Protein AF-A0A1L8DT33-F1 (afdb_monomer)

Organism: NCBI:txid330878

Foldseek 3Di:
DDFKAFPVPRHTPDDDPFAQWAAQQRDTDGPVCLVVPPQPAPSPFKTHHDPVPDDVVVVVVCVVVVNAKDFDADPPPRDTFWIFHPDPADARPVNPGGGHGTIGGNVRIDD

Sequence (111 aa):
NMELKCKSCRQIVIVMQKVHVKDAHSVVRSIENIRRSMCKTVADDNLFLDEDELPEWITEEFRASEWTKGKLKCRNCSSTVGSYNFHGGGKCACGMFRIPSVHLIKSKIDI

Secondary structure (DSSP, 8-state):
-EEEEETTT--EEEEESS--EE-TTS-EE-GGGGGG-S-TTTTTTEEEEPGGG--HHHHHHHHHTTTSEEEEE-TTT--EEEEEE-TT-PBPTTSS-BPPSEEEEGGGEE-

Solvent-accessible surface area (backbone atoms only — not comparable to full-atom values): 6397 Å² total; per-residue (Å²): 111,50,58,36,18,32,60,89,76,61,49,76,73,43,81,34,80,71,59,61,27,25,42,44,70,60,47,76,33,48,76,87,52,52,87,68,60,85,60,88,71,67,34,85,55,38,46,24,48,41,84,92,73,59,58,66,75,60,54,51,54,34,63,77,48,71,57,36,63,52,71,39,52,40,92,87,77,63,48,70,33,27,37,37,30,63,68,79,48,54,61,34,82,84,72,82,35,57,31,56,42,34,32,34,32,50,92,32,41,39,120

Structure (mmCIF, N/CA/C/O backbone):
data_AF-A0A1L8DT33-F1
#
_entry.id   AF-A0A1L8DT33-F1
#
loop_
_atom_site.group_PDB
_atom_site.id
_atom_site.type_symbol
_atom_site.label_atom_id
_atom_site.label_alt_id
_atom_site.label_comp_id
_atom_site.label_asym_id
_atom_site.label_entity_id
_atom_site.label_seq_id
_atom_site.pdbx_PDB_ins_code
_atom_site.Cartn_x
_atom_site.Cartn_y
_atom_site.Cartn_z
_atom_site.occupancy
_atom_site.B_iso_or_equiv
_atom_site.auth_seq_id
_atom_site.auth_comp_id
_atom_site.auth_asym_id
_atom_site.auth_atom_id
_atom_site.pdbx_PDB_model_num
ATOM 1 N N . ASN A 1 1 ? 8.058 12.885 12.290 1.00 65.75 1 ASN A N 1
ATOM 2 C CA . ASN A 1 1 ? 7.350 11.633 11.952 1.00 65.75 1 ASN A CA 1
ATOM 3 C C . ASN A 1 1 ? 5.968 11.958 11.456 1.00 65.75 1 ASN A C 1
ATOM 5 O O . ASN A 1 1 ? 5.308 12.795 12.056 1.00 65.75 1 ASN A O 1
ATOM 9 N N . MET A 1 2 ? 5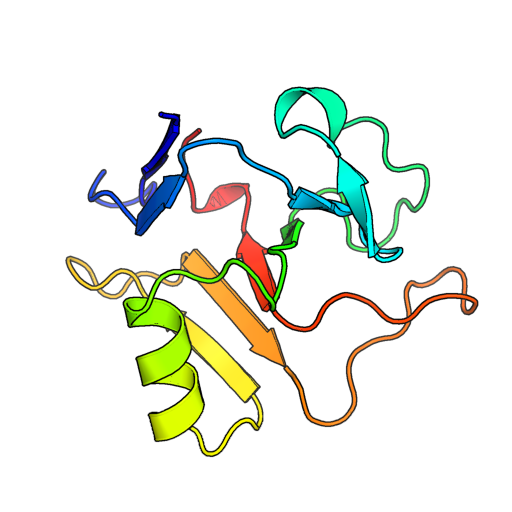.561 11.305 10.378 1.00 77.31 2 MET A N 1
ATOM 10 C CA . MET A 1 2 ? 4.206 11.357 9.855 1.00 77.31 2 MET A CA 1
ATOM 11 C C . MET A 1 2 ? 3.542 9.991 10.041 1.00 77.31 2 MET A C 1
ATOM 13 O O . MET A 1 2 ? 4.206 8.958 9.920 1.00 77.31 2 MET A O 1
ATOM 17 N N . GLU A 1 3 ? 2.248 9.996 10.350 1.00 87.62 3 GLU A N 1
ATOM 18 C CA . GLU A 1 3 ? 1.465 8.799 10.652 1.00 87.62 3 GLU A CA 1
ATOM 19 C C . GLU A 1 3 ? 0.363 8.623 9.614 1.00 87.62 3 GLU A C 1
ATOM 21 O O . GLU A 1 3 ? -0.576 9.409 9.567 1.00 87.62 3 GLU A O 1
ATOM 26 N N . LEU A 1 4 ? 0.434 7.556 8.824 1.00 88.69 4 LEU A N 1
ATOM 27 C CA . LEU A 1 4 ? -0.680 7.162 7.971 1.00 88.69 4 LEU A CA 1
ATOM 28 C C . LEU A 1 4 ? -1.629 6.291 8.777 1.00 88.69 4 LEU A C 1
ATOM 30 O O . LEU A 1 4 ? -1.232 5.240 9.289 1.00 88.69 4 LEU A O 1
ATOM 34 N N . LYS A 1 5 ? -2.887 6.710 8.882 1.00 93.62 5 LYS A N 1
ATOM 35 C CA . LYS A 1 5 ? -3.906 6.037 9.695 1.00 93.62 5 LYS A CA 1
ATOM 36 C C . LYS A 1 5 ? -4.937 5.361 8.812 1.00 93.62 5 LYS A C 1
ATOM 38 O O . LYS A 1 5 ? -5.268 5.835 7.735 1.00 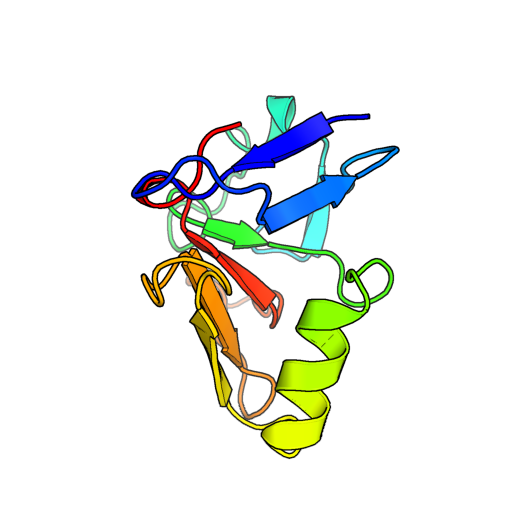93.62 5 LYS A O 1
ATOM 43 N N . CYS A 1 6 ? -5.466 4.234 9.265 1.00 96.00 6 CYS A N 1
ATOM 44 C CA . CYS A 1 6 ? -6.585 3.580 8.605 1.00 96.00 6 CYS A CA 1
ATOM 45 C C . CYS A 1 6 ? -7.819 4.477 8.703 1.00 96.00 6 CYS A C 1
ATOM 47 O O . CYS A 1 6 ? -8.251 4.800 9.807 1.00 96.00 6 CYS A O 1
ATOM 49 N N . LYS A 1 7 ? -8.460 4.796 7.577 1.00 96.19 7 LYS A N 1
ATOM 50 C CA . LYS A 1 7 ? -9.640 5.672 7.581 1.00 96.19 7 LYS A CA 1
ATOM 51 C C . LYS A 1 7 ? -10.831 5.104 8.353 1.00 96.19 7 LYS A C 1
ATOM 53 O O . LYS A 1 7 ? -11.636 5.854 8.896 1.00 96.19 7 LYS A O 1
ATOM 58 N N . SER A 1 8 ? -10.928 3.776 8.427 1.00 96.88 8 SER A N 1
ATOM 59 C CA . SER A 1 8 ? -12.056 3.083 9.061 1.00 96.88 8 SER A CA 1
ATOM 60 C C . SER A 1 8 ? -11.972 3.067 10.590 1.00 96.88 8 SER A C 1
ATOM 62 O O . SER A 1 8 ? -13.001 3.148 11.248 1.00 96.88 8 SER A O 1
ATOM 64 N N . CYS A 1 9 ? -10.771 2.946 11.168 1.00 97.12 9 CYS A N 1
ATOM 65 C CA . CYS A 1 9 ? -10.600 2.782 12.623 1.00 97.12 9 CYS A CA 1
ATOM 66 C C . CYS A 1 9 ? -9.549 3.705 13.254 1.00 97.12 9 CYS A C 1
ATOM 68 O O . CYS A 1 9 ? -9.292 3.604 14.447 1.00 97.12 9 CYS A O 1
ATOM 70 N N . ARG A 1 10 ? -8.909 4.569 12.460 1.00 95.38 10 ARG A N 1
ATOM 71 C CA . ARG A 1 10 ? -7.839 5.504 12.850 1.00 95.38 10 ARG A CA 1
ATOM 72 C C . ARG A 1 10 ? -6.573 4.869 13.439 1.00 95.38 10 ARG A C 1
ATOM 74 O O . ARG A 1 10 ? -5.647 5.601 13.778 1.00 95.38 10 ARG A O 1
ATOM 81 N N . GLN A 1 11 ? -6.479 3.536 13.473 1.00 95.19 11 GLN A N 1
ATOM 82 C CA . GLN A 1 11 ? 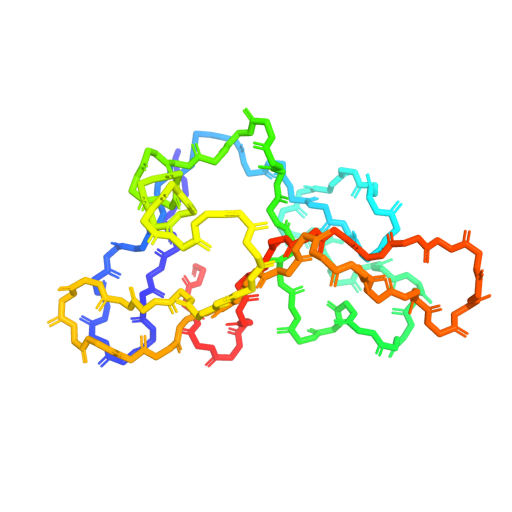-5.247 2.828 13.818 1.00 95.19 11 GLN A CA 1
ATOM 83 C C . GLN A 1 11 ? -4.119 3.248 12.878 1.00 95.19 11 GLN A C 1
ATOM 85 O O . GLN A 1 11 ? -4.308 3.286 11.659 1.00 95.19 11 GLN A O 1
ATOM 90 N N . ILE A 1 12 ? -2.943 3.506 13.442 1.00 92.12 12 ILE A N 1
ATOM 91 C CA . ILE A 1 12 ? -1.734 3.788 12.672 1.00 92.12 12 ILE A CA 1
ATOM 92 C C . ILE A 1 12 ? -1.374 2.555 11.841 1.00 92.12 12 ILE A C 1
ATOM 94 O O . ILE A 1 12 ? -1.213 1.452 12.362 1.00 92.12 12 ILE A O 1
ATOM 98 N N . VAL A 1 13 ? -1.281 2.761 10.532 1.00 90.44 13 VAL A N 1
ATOM 99 C CA . VAL A 1 13 ? -0.898 1.755 9.542 1.00 90.44 13 VAL A CA 1
ATOM 100 C C . VAL A 1 13 ? 0.590 1.878 9.246 1.00 90.44 13 VAL A C 1
ATOM 102 O O . VAL A 1 13 ? 1.273 0.867 9.175 1.00 90.44 13 VAL A O 1
ATOM 105 N N . ILE A 1 14 ? 1.123 3.094 9.111 1.00 87.38 14 ILE A N 1
ATOM 106 C CA . ILE A 1 14 ? 2.557 3.328 8.896 1.00 87.38 14 ILE A CA 1
ATOM 107 C C . ILE A 1 14 ? 3.000 4.538 9.717 1.00 87.38 14 ILE A C 1
ATOM 109 O O . ILE A 1 14 ? 2.347 5.580 9.683 1.00 87.38 14 ILE A O 1
ATOM 113 N N . VAL A 1 15 ?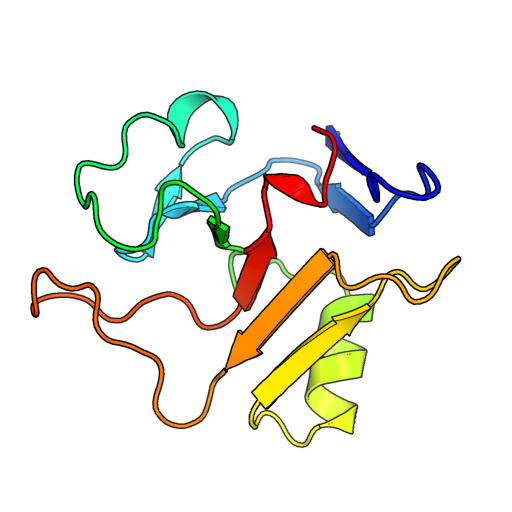 4.134 4.408 10.409 1.00 83.56 15 VAL A N 1
ATOM 114 C CA . VAL A 1 15 ? 4.899 5.537 10.954 1.00 83.56 15 VAL A CA 1
ATOM 115 C C . VAL A 1 15 ? 6.126 5.720 10.076 1.00 83.56 15 VAL A C 1
ATOM 117 O O . VAL A 1 15 ? 6.902 4.784 9.908 1.00 83.56 15 VAL A O 1
ATOM 120 N N . MET A 1 16 ? 6.318 6.915 9.528 1.00 72.88 16 MET A N 1
ATOM 121 C CA . MET A 1 16 ? 7.468 7.219 8.677 1.00 72.88 16 MET A CA 1
ATOM 122 C C . MET A 1 16 ? 8.211 8.450 9.189 1.00 72.88 16 MET A C 1
ATOM 124 O O . MET A 1 16 ? 7.612 9.484 9.501 1.00 72.88 16 MET A O 1
ATOM 128 N N . GLN A 1 17 ? 9.538 8.338 9.295 1.00 62.19 17 GLN A N 1
ATOM 129 C CA . GLN A 1 17 ? 10.387 9.433 9.773 1.00 62.19 17 GLN A CA 1
ATOM 130 C C . GLN A 1 17 ? 10.603 10.503 8.691 1.00 62.19 17 GLN A C 1
ATOM 132 O O . GLN A 1 17 ? 10.596 11.693 9.004 1.00 62.19 17 GLN A O 1
ATOM 137 N N . LYS A 1 18 ? 10.701 10.086 7.421 1.00 60.34 18 LYS A N 1
ATOM 138 C CA . LYS A 1 18 ? 10.709 10.917 6.208 1.00 60.34 18 LYS A CA 1
ATOM 139 C C . LYS A 1 18 ? 9.957 10.134 5.133 1.00 60.34 18 LYS A C 1
ATOM 141 O O . LYS A 1 18 ? 10.375 9.041 4.787 1.00 60.34 18 LYS A O 1
ATOM 146 N N . VAL A 1 19 ? 8.808 10.624 4.672 1.00 58.41 19 VAL A N 1
ATOM 147 C CA . VAL A 1 19 ? 7.997 9.890 3.690 1.00 58.41 19 VAL A CA 1
ATOM 148 C C . VAL A 1 19 ? 8.576 10.141 2.299 1.00 58.41 19 VAL A C 1
ATOM 150 O O . VAL A 1 19 ? 8.180 11.095 1.625 1.00 58.41 19 VAL A O 1
ATOM 153 N N . HIS A 1 20 ? 9.527 9.306 1.884 1.00 66.50 20 HIS A N 1
ATOM 154 C CA . HIS A 1 20 ? 9.811 9.117 0.470 1.00 66.50 20 HIS A CA 1
ATOM 155 C C . HIS A 1 20 ? 8.761 8.161 -0.073 1.00 66.50 20 HIS A C 1
ATOM 157 O O . HIS A 1 20 ? 8.657 7.000 0.306 1.00 66.50 20 HIS A O 1
ATOM 163 N N . VAL A 1 21 ? 7.910 8.699 -0.924 1.00 77.56 21 VAL A N 1
ATOM 164 C CA . VAL A 1 21 ? 6.835 7.965 -1.577 1.00 77.56 21 VAL A CA 1
ATOM 165 C C . VAL A 1 21 ? 7.096 8.025 -3.053 1.00 77.56 21 VAL A C 1
ATOM 167 O O . VAL A 1 21 ? 7.515 9.054 -3.578 1.00 77.56 21 VAL A O 1
ATOM 170 N N . LYS A 1 22 ? 6.891 6.906 -3.727 1.00 80.81 22 LYS A N 1
ATOM 171 C CA . LYS A 1 22 ? 7.100 6.837 -5.162 1.00 80.81 22 LYS A CA 1
ATOM 172 C C . LYS A 1 22 ? 5.827 7.314 -5.863 1.00 80.81 22 LYS A C 1
ATOM 174 O O . LYS A 1 22 ? 4.707 7.096 -5.394 1.00 80.81 22 LYS A O 1
ATOM 179 N N . ASP A 1 23 ? 5.980 8.018 -6.978 1.00 79.56 23 ASP A N 1
ATOM 180 C CA . ASP A 1 23 ? 4.885 8.138 -7.939 1.00 79.56 23 ASP A CA 1
ATOM 181 C C . ASP A 1 23 ? 4.777 6.851 -8.781 1.00 79.56 23 ASP A C 1
ATOM 183 O O . ASP A 1 23 ? 5.563 5.911 -8.629 1.00 79.56 23 ASP A O 1
ATOM 187 N N . ALA A 1 24 ? 3.794 6.782 -9.684 1.00 79.94 24 ALA A N 1
ATOM 188 C CA . ALA A 1 24 ? 3.602 5.607 -10.541 1.00 79.94 24 ALA A CA 1
ATOM 189 C C . ALA A 1 24 ? 4.785 5.327 -11.494 1.00 79.94 24 ALA A C 1
ATOM 191 O O . ALA A 1 24 ? 4.788 4.297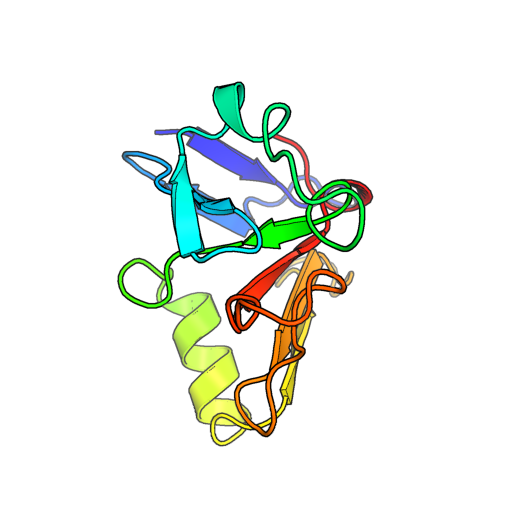 -12.164 1.00 79.94 24 ALA A O 1
ATOM 192 N N . HIS A 1 25 ? 5.770 6.227 -11.578 1.00 81.88 25 HIS A N 1
ATOM 193 C CA . HIS A 1 25 ? 6.989 6.082 -12.371 1.00 81.88 25 HIS A CA 1
ATOM 194 C C . HIS A 1 25 ? 8.228 5.836 -11.500 1.00 81.88 25 HIS A C 1
ATOM 196 O O . HIS A 1 25 ? 9.351 6.001 -11.969 1.00 81.88 25 HIS A O 1
ATOM 202 N N . SER A 1 26 ? 8.039 5.425 -10.242 1.00 80.12 26 SER A N 1
ATOM 203 C CA . SER A 1 26 ? 9.120 5.164 -9.283 1.00 80.12 26 SER A CA 1
ATOM 204 C C . SER A 1 26 ? 9.958 6.394 -8.919 1.00 80.12 26 SER A C 1
ATOM 206 O O . SER A 1 26 ? 11.041 6.248 -8.354 1.00 80.12 26 SER A O 1
ATOM 208 N N . VAL A 1 27 ? 9.475 7.612 -9.196 1.00 81.19 27 VAL A N 1
ATOM 209 C CA . VAL A 1 27 ? 10.182 8.824 -8.777 1.00 81.19 27 VAL A CA 1
ATOM 210 C C . VAL A 1 27 ? 9.823 9.131 -7.334 1.00 81.19 27 VAL A C 1
ATOM 212 O O . VAL A 1 27 ? 8.647 9.258 -6.993 1.00 81.19 27 VAL A O 1
ATOM 215 N N . VAL A 1 28 ? 10.844 9.279 -6.496 1.00 79.31 28 VAL A N 1
ATOM 216 C CA . VAL A 1 28 ? 10.685 9.659 -5.094 1.00 79.31 28 VAL A CA 1
ATOM 217 C C . VAL A 1 28 ? 10.133 11.085 -4.992 1.00 79.31 28 VAL A C 1
ATOM 219 O O . VAL A 1 28 ? 10.655 12.031 -5.586 1.00 79.31 28 VAL A O 1
ATOM 222 N N . ARG A 1 29 ? 9.056 11.239 -4.225 1.00 75.62 29 ARG A N 1
ATOM 223 C CA . ARG A 1 29 ? 8.363 12.491 -3.913 1.00 75.62 29 ARG A CA 1
ATOM 224 C C . ARG A 1 29 ? 8.183 12.610 -2.404 1.00 75.62 29 ARG A C 1
ATOM 226 O O . ARG A 1 29 ? 8.178 11.611 -1.690 1.00 75.62 29 ARG A O 1
ATOM 233 N N . SER A 1 30 ? 7.959 13.836 -1.935 1.00 73.50 30 SER A N 1
ATOM 234 C CA . SER A 1 30 ? 7.317 14.041 -0.637 1.00 73.50 30 SER A CA 1
ATOM 235 C C . SER A 1 30 ? 5.811 13.799 -0.760 1.00 73.50 30 SER A C 1
ATOM 237 O O . SER A 1 30 ? 5.224 14.010 -1.826 1.00 73.50 30 SER A O 1
ATOM 239 N N . ILE A 1 31 ? 5.165 13.413 0.342 1.00 68.12 31 ILE A N 1
ATOM 240 C CA . ILE A 1 31 ? 3.709 13.208 0.386 1.00 68.12 31 ILE A CA 1
ATOM 241 C C . ILE A 1 31 ? 2.918 14.455 -0.052 1.00 68.12 31 ILE A C 1
ATOM 243 O O . ILE A 1 31 ? 1.899 14.340 -0.730 1.00 68.12 31 ILE A O 1
ATOM 247 N N . GLU A 1 32 ? 3.432 15.648 0.257 1.00 67.88 32 GLU A N 1
ATOM 248 C CA . GLU A 1 32 ? 2.853 16.942 -0.123 1.00 67.88 32 GLU A CA 1
ATOM 249 C C . GLU A 1 32 ? 2.862 17.146 -1.647 1.00 67.88 32 GLU A C 1
ATOM 251 O O . GLU A 1 32 ? 1.960 17.764 -2.212 1.00 67.88 32 GLU A O 1
ATOM 256 N N . ASN A 1 33 ? 3.854 16.568 -2.333 1.00 66.25 33 ASN A N 1
ATOM 257 C CA . ASN A 1 33 ? 4.083 16.732 -3.767 1.00 66.25 33 ASN A CA 1
ATOM 258 C C . ASN A 1 33 ? 3.515 15.597 -4.629 1.00 66.25 33 ASN A C 1
ATOM 260 O O . ASN A 1 33 ? 3.598 15.662 -5.856 1.00 66.25 33 ASN A O 1
ATOM 264 N N . ILE A 1 34 ? 2.879 14.587 -4.030 1.00 62.88 34 ILE A N 1
ATOM 265 C CA . ILE A 1 34 ? 2.259 13.473 -4.767 1.00 62.88 34 ILE A CA 1
ATOM 266 C C . ILE A 1 34 ? 1.218 13.930 -5.783 1.00 62.88 34 ILE A C 1
ATOM 268 O O . ILE A 1 34 ? 1.048 13.299 -6.824 1.00 62.88 34 ILE A O 1
ATOM 272 N N . ARG A 1 35 ? 0.537 15.048 -5.511 1.00 55.16 35 ARG A N 1
ATOM 273 C CA . ARG A 1 35 ? -0.488 15.610 -6.404 1.00 55.16 35 ARG A CA 1
ATOM 274 C C . ARG A 1 35 ? 0.072 16.145 -7.730 1.00 55.16 35 ARG A C 1
ATOM 276 O O . ARG A 1 35 ? -0.707 16.574 -8.570 1.00 55.16 35 ARG A O 1
ATOM 283 N N . ARG A 1 36 ? 1.398 16.143 -7.925 1.00 55.09 36 ARG A N 1
ATOM 284 C CA . ARG A 1 36 ? 2.065 16.615 -9.152 1.00 55.09 36 ARG A CA 1
ATOM 285 C C . ARG A 1 36 ? 2.547 15.489 -10.074 1.00 55.09 36 ARG A C 1
ATOM 287 O O . ARG A 1 36 ? 3.285 15.762 -11.017 1.00 55.09 36 ARG A O 1
ATOM 294 N N . SER A 1 37 ? 2.151 14.236 -9.832 1.00 56.09 37 SER A N 1
ATOM 295 C CA . SER A 1 37 ? 2.388 13.160 -10.802 1.00 56.09 37 SER A CA 1
ATOM 296 C C . SER A 1 37 ? 1.685 13.487 -12.124 1.00 56.09 37 SER A C 1
ATOM 298 O O . SER A 1 37 ? 0.469 13.633 -12.167 1.00 56.09 37 SER A O 1
ATOM 300 N N . MET A 1 38 ? 2.442 13.570 -13.219 1.00 55.62 38 MET A N 1
ATOM 301 C CA . MET A 1 38 ? 1.890 13.846 -14.551 1.00 55.62 38 MET A CA 1
ATOM 302 C C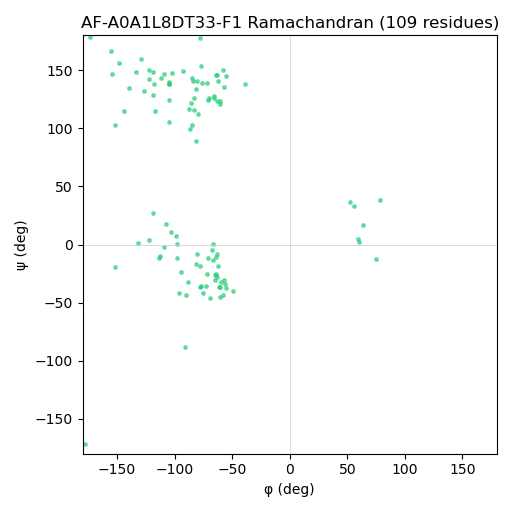 . MET A 1 38 ? 1.282 12.598 -15.241 1.00 55.62 38 MET A C 1
ATOM 304 O O . MET A 1 38 ? 0.643 12.752 -16.281 1.00 55.62 38 MET A O 1
ATOM 308 N N . CYS A 1 39 ? 1.432 11.369 -14.698 1.00 62.56 39 CYS A N 1
ATOM 309 C CA . CYS A 1 39 ? 0.754 10.153 -15.221 1.00 62.56 39 CYS A CA 1
ATOM 310 C C . CYS A 1 39 ? -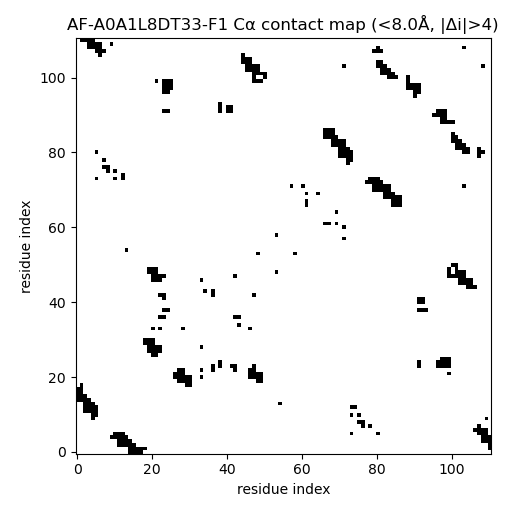0.659 10.066 -14.613 1.00 62.56 39 CYS A C 1
ATOM 312 O O . CYS A 1 39 ? -0.811 9.645 -13.466 1.00 62.56 39 CYS A O 1
ATOM 314 N N . LYS A 1 40 ? -1.691 10.428 -15.390 1.00 63.25 40 LYS A N 1
ATOM 315 C CA . LYS A 1 40 ? -3.115 10.467 -14.981 1.00 63.25 40 LYS A CA 1
ATOM 316 C C . LYS A 1 40 ? -3.766 9.105 -14.678 1.00 63.25 40 LYS A C 1
ATOM 318 O O . LYS A 1 40 ? -4.964 9.052 -14.437 1.00 63.25 40 LYS A O 1
ATOM 323 N N . THR A 1 41 ? -3.049 7.987 -14.783 1.00 58.31 41 THR A N 1
ATOM 324 C CA . THR A 1 41 ? -3.716 6.694 -15.022 1.00 58.31 41 THR A CA 1
ATOM 325 C C . THR A 1 41 ? -3.655 5.668 -13.897 1.00 58.31 41 THR A C 1
ATOM 327 O O . THR A 1 41 ? -4.414 4.712 -13.969 1.00 58.31 41 THR A O 1
ATOM 330 N N . VAL A 1 42 ? -2.861 5.863 -12.832 1.00 58.31 42 VAL A N 1
ATOM 331 C CA . VAL A 1 42 ? -2.899 5.002 -11.613 1.00 58.31 42 VAL A CA 1
ATOM 332 C C . VAL A 1 42 ? -2.471 5.740 -10.325 1.00 58.31 42 VAL A C 1
ATOM 334 O O . VAL A 1 42 ? -2.787 5.311 -9.213 1.00 58.31 42 VAL A O 1
ATOM 337 N N . ALA A 1 43 ? -1.763 6.868 -10.456 1.00 60.09 43 ALA A N 1
ATOM 338 C CA . ALA A 1 43 ? -1.149 7.605 -9.348 1.00 60.09 43 ALA A CA 1
ATOM 339 C C . ALA A 1 43 ? -2.117 8.469 -8.524 1.00 60.09 43 ALA A C 1
ATOM 341 O O . ALA A 1 43 ? -1.784 8.858 -7.401 1.00 60.09 43 ALA A O 1
ATOM 342 N N . ASP A 1 44 ? -3.297 8.789 -9.055 1.00 66.88 44 ASP A N 1
ATOM 343 C CA . ASP A 1 44 ? -4.194 9.748 -8.403 1.00 66.88 44 ASP A CA 1
ATOM 344 C C . ASP A 1 44 ? -4.849 9.161 -7.152 1.00 66.88 44 ASP A C 1
ATOM 346 O O . ASP A 1 44 ? -4.908 9.849 -6.132 1.00 66.88 44 ASP A O 1
ATOM 350 N N . ASP A 1 45 ? -5.176 7.870 -7.162 1.00 80.38 45 ASP A N 1
ATOM 351 C CA . ASP A 1 45 ? -5.837 7.197 -6.038 1.00 80.38 45 ASP A CA 1
ATOM 352 C C . ASP A 1 45 ? -4.884 6.432 -5.116 1.00 80.38 45 ASP A C 1
ATOM 354 O O . ASP A 1 45 ? -5.281 6.027 -4.021 1.00 80.38 45 ASP A O 1
ATOM 358 N N . ASN A 1 46 ? -3.624 6.249 -5.523 1.00 84.94 46 ASN A N 1
ATOM 359 C CA . ASN A 1 46 ? -2.676 5.376 -4.834 1.00 84.94 46 ASN A CA 1
ATOM 360 C C . ASN A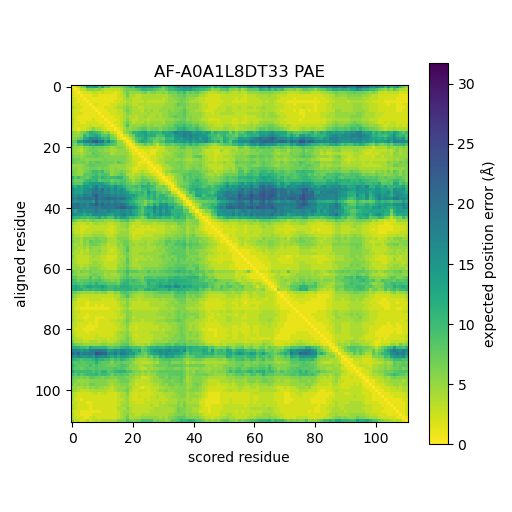 1 46 ? -1.415 6.114 -4.381 1.00 84.94 46 ASN A C 1
ATOM 362 O O . ASN A 1 46 ? -0.900 7.005 -5.054 1.00 84.94 46 ASN A O 1
ATOM 366 N N . LEU A 1 47 ? -0.932 5.727 -3.209 1.00 85.56 47 LEU A N 1
ATOM 367 C CA . LEU A 1 47 ? 0.318 6.145 -2.600 1.00 85.56 47 LEU A CA 1
ATOM 368 C C . LEU A 1 47 ? 1.307 4.987 -2.727 1.00 85.56 47 LEU A C 1
ATOM 370 O O . LEU A 1 47 ? 1.150 3.999 -2.010 1.00 85.56 47 LEU A O 1
ATOM 374 N N . PHE A 1 48 ? 2.291 5.073 -3.622 1.00 87.38 48 PHE A N 1
ATOM 375 C CA . PHE A 1 48 ? 3.273 3.997 -3.758 1.00 87.38 48 PHE A CA 1
ATOM 376 C C . PHE A 1 48 ? 4.359 4.121 -2.699 1.00 87.38 48 PHE A C 1
ATOM 378 O O . PHE A 1 48 ? 4.885 5.209 -2.447 1.00 87.38 48 PHE A O 1
ATOM 385 N N . LEU A 1 49 ? 4.669 2.994 -2.071 1.00 86.44 49 LEU A N 1
ATOM 386 C CA . LEU A 1 49 ? 5.690 2.913 -1.038 1.00 86.44 49 LEU A CA 1
ATOM 387 C C . LEU A 1 49 ? 7.025 2.535 -1.670 1.00 86.44 49 LEU A C 1
ATOM 389 O O . LEU A 1 49 ? 7.062 1.827 -2.679 1.00 86.44 49 LEU A O 1
ATOM 393 N N . ASP A 1 50 ? 8.111 3.012 -1.074 1.00 83.50 50 ASP A N 1
ATOM 394 C CA . ASP A 1 50 ? 9.424 2.486 -1.404 1.00 83.50 50 ASP A CA 1
ATOM 395 C C . ASP A 1 50 ? 9.564 1.070 -0.838 1.00 83.50 50 ASP A C 1
ATOM 397 O O . ASP A 1 50 ? 9.363 0.866 0.357 1.00 83.50 50 ASP A O 1
ATOM 401 N N . GLU A 1 51 ? 9.881 0.104 -1.701 1.00 80.44 51 GLU A N 1
ATOM 402 C CA . GLU A 1 51 ? 10.073 -1.301 -1.336 1.00 80.44 51 GLU A CA 1
ATOM 403 C C . GLU A 1 51 ? 11.284 -1.487 -0.403 1.00 80.44 51 GLU A C 1
ATOM 405 O O . GLU A 1 51 ? 11.275 -2.396 0.425 1.00 80.44 51 GLU A O 1
ATOM 410 N N . ASP A 1 52 ? 12.263 -0.576 -0.470 1.00 79.62 52 ASP A N 1
ATOM 411 C CA . ASP A 1 52 ? 13.461 -0.585 0.378 1.00 79.62 52 ASP A CA 1
ATOM 412 C C . ASP A 1 52 ? 13.215 0.021 1.777 1.00 79.62 52 ASP A C 1
ATOM 414 O O . ASP A 1 52 ? 13.990 -0.214 2.703 1.00 79.62 52 ASP A O 1
ATOM 418 N N . GLU A 1 53 ? 12.124 0.779 1.962 1.00 79.12 53 GLU A N 1
ATOM 419 C CA . GLU A 1 53 ? 11.783 1.468 3.222 1.00 79.12 53 GLU A CA 1
ATOM 420 C C . GLU A 1 53 ? 10.448 0.985 3.822 1.00 79.12 53 GLU A C 1
ATOM 422 O O . GLU A 1 53 ? 9.755 1.720 4.537 1.00 79.12 53 GLU A O 1
ATOM 427 N N . LEU A 1 54 ? 10.049 -0.257 3.535 1.00 82.56 54 LEU A N 1
ATOM 428 C CA . LEU A 1 54 ? 8.796 -0.798 4.054 1.00 82.56 54 LEU A CA 1
ATOM 429 C C . LEU A 1 54 ? 8.872 -1.100 5.554 1.00 82.56 54 LEU A C 1
ATOM 431 O O . LEU A 1 54 ? 9.850 -1.682 6.030 1.00 82.56 54 LEU A O 1
ATOM 435 N N . PRO A 1 55 ? 7.811 -0.783 6.318 1.00 83.81 55 PRO A N 1
ATOM 436 C CA . PRO A 1 55 ? 7.722 -1.214 7.701 1.00 83.81 55 PRO A CA 1
ATOM 437 C C . PRO A 1 55 ? 7.643 -2.744 7.776 1.00 83.81 55 PRO A C 1
ATOM 439 O O . PRO A 1 55 ? 6.998 -3.390 6.948 1.00 83.81 55 PRO A O 1
ATOM 442 N N . GLU A 1 56 ? 8.243 -3.310 8.822 1.00 86.12 56 GLU A N 1
ATOM 443 C CA . GLU A 1 56 ? 8.377 -4.760 9.029 1.00 86.12 56 GLU A CA 1
ATOM 444 C C . GLU A 1 56 ? 7.061 -5.521 8.851 1.00 86.12 56 GLU A C 1
ATOM 446 O O . GLU A 1 56 ? 7.015 -6.560 8.198 1.00 86.12 56 GLU A O 1
ATOM 451 N N . TRP A 1 57 ? 5.969 -4.946 9.347 1.00 86.94 57 TRP A N 1
ATOM 452 C CA . TRP A 1 57 ? 4.647 -5.549 9.291 1.00 86.94 57 TRP A CA 1
ATOM 453 C C . TRP A 1 57 ? 4.161 -5.823 7.856 1.00 86.94 57 TRP A C 1
ATOM 455 O O . TRP A 1 57 ? 3.440 -6.791 7.626 1.00 86.94 57 TRP A O 1
ATOM 465 N N . ILE A 1 58 ? 4.548 -4.983 6.888 1.00 87.50 58 ILE A N 1
ATOM 466 C CA . ILE A 1 58 ? 4.241 -5.174 5.464 1.00 87.50 58 ILE A CA 1
ATOM 467 C C . ILE A 1 58 ? 5.134 -6.277 4.889 1.00 87.50 58 ILE A C 1
ATOM 469 O O . ILE A 1 58 ? 4.657 -7.146 4.164 1.00 87.50 58 ILE A O 1
ATOM 473 N N . THR A 1 59 ? 6.414 -6.282 5.253 1.00 85.88 59 THR A N 1
ATOM 474 C CA . THR A 1 59 ? 7.376 -7.306 4.827 1.00 85.88 59 THR A CA 1
ATOM 475 C C . THR A 1 59 ? 6.980 -8.705 5.317 1.00 85.88 59 THR A C 1
ATOM 477 O O . THR A 1 59 ? 7.142 -9.687 4.591 1.00 85.88 59 THR A O 1
ATOM 480 N N . GLU A 1 60 ? 6.415 -8.819 6.521 1.00 87.69 60 GLU A N 1
ATOM 481 C CA . GLU A 1 60 ? 5.840 -10.064 7.050 1.00 87.69 60 GLU A CA 1
ATOM 482 C C . GLU A 1 60 ? 4.690 -10.588 6.177 1.00 87.69 60 GLU A C 1
ATOM 484 O O . GLU A 1 60 ? 4.672 -11.772 5.835 1.00 87.69 60 GLU A O 1
ATOM 489 N N . GLU A 1 61 ? 3.771 -9.711 5.756 1.00 85.50 61 GLU A N 1
ATOM 490 C CA . GLU A 1 61 ? 2.663 -10.075 4.858 1.00 85.50 61 GLU A CA 1
ATOM 491 C C . GLU A 1 61 ? 3.182 -10.609 3.515 1.00 85.50 61 GLU A C 1
ATOM 493 O O . GLU A 1 61 ? 2.613 -11.541 2.946 1.00 85.50 61 GLU A O 1
ATOM 498 N N . PHE A 1 62 ? 4.287 -10.055 3.008 1.00 84.69 62 PHE A N 1
ATOM 499 C CA . PHE A 1 62 ? 4.871 -10.498 1.740 1.00 84.69 62 PHE A CA 1
ATOM 500 C C . PHE A 1 62 ? 5.467 -11.887 1.846 1.00 84.69 62 PHE A C 1
ATOM 502 O O . PHE A 1 62 ? 5.187 -12.732 0.995 1.00 84.69 62 PHE A O 1
ATOM 509 N N . ARG A 1 63 ? 6.234 -12.138 2.913 1.00 82.25 63 ARG A N 1
ATOM 510 C CA . ARG A 1 63 ? 6.805 -13.457 3.201 1.00 82.25 63 ARG A CA 1
ATOM 511 C C . ARG A 1 63 ? 5.706 -14.508 3.334 1.00 82.25 63 ARG A C 1
ATOM 513 O O . ARG A 1 63 ? 5.829 -15.573 2.741 1.00 82.25 63 ARG A O 1
ATOM 520 N N . ALA A 1 64 ? 4.614 -14.184 4.028 1.00 81.56 64 ALA A N 1
ATOM 521 C CA . ALA A 1 64 ? 3.463 -15.077 4.176 1.00 81.56 64 ALA A CA 1
ATOM 522 C C . ALA A 1 64 ? 2.750 -15.390 2.844 1.00 81.56 64 ALA A C 1
ATOM 524 O O . ALA A 1 64 ? 2.110 -16.430 2.718 1.00 81.56 64 ALA A O 1
ATOM 525 N N . SER A 1 65 ? 2.860 -14.504 1.851 1.00 80.44 65 SER A N 1
ATOM 526 C CA . SER A 1 65 ? 2.257 -14.653 0.515 1.00 80.44 65 SER A CA 1
ATOM 527 C C . SER A 1 65 ? 3.210 -15.165 -0.571 1.00 80.44 65 SER A C 1
ATOM 529 O O . SER A 1 65 ? 2.869 -15.112 -1.758 1.00 80.44 65 SER A O 1
ATOM 531 N N . GLU A 1 66 ? 4.422 -15.567 -0.180 1.00 83.44 66 GLU A N 1
ATOM 532 C CA . GLU A 1 66 ? 5.505 -15.948 -1.094 1.00 83.44 66 GLU A CA 1
ATOM 533 C C . GLU A 1 66 ? 5.789 -14.884 -2.169 1.00 83.44 66 GLU A C 1
ATOM 535 O O . GLU A 1 66 ? 6.089 -15.203 -3.316 1.00 83.44 66 GLU A O 1
ATOM 540 N N . TRP A 1 67 ? 5.682 -13.600 -1.808 1.00 76.75 67 TRP A N 1
ATOM 541 C CA . TRP A 1 67 ? 5.970 -12.470 -2.701 1.00 76.75 67 TRP A CA 1
ATOM 542 C C . TRP A 1 67 ? 5.164 -12.479 -4.006 1.00 76.75 67 TRP A C 1
ATOM 544 O O . TRP A 1 67 ? 5.649 -12.046 -5.044 1.00 76.75 67 TRP A O 1
ATOM 554 N N . THR A 1 68 ? 3.926 -12.971 -3.994 1.00 84.00 68 THR A N 1
ATOM 555 C CA . THR A 1 68 ? 3.118 -13.052 -5.221 1.00 84.00 68 THR A CA 1
ATOM 556 C C . THR A 1 68 ? 2.265 -11.796 -5.425 1.00 84.00 68 THR A C 1
ATOM 558 O O . THR A 1 68 ? 2.669 -10.840 -6.094 1.00 84.00 68 THR A O 1
ATOM 561 N N . LYS A 1 69 ? 1.061 -11.787 -4.852 1.00 88.62 69 LYS A N 1
ATOM 562 C CA . LYS A 1 69 ? 0.105 -10.678 -4.868 1.00 88.62 69 LYS A CA 1
ATOM 563 C C . LYS A 1 69 ? -0.808 -10.767 -3.651 1.00 88.62 69 LYS A C 1
ATOM 565 O O . LYS A 1 69 ? -1.206 -11.859 -3.253 1.00 88.62 69 LYS A O 1
ATOM 570 N N . GLY A 1 70 ? -1.233 -9.629 -3.118 1.00 90.31 70 GLY A N 1
ATOM 571 C CA . GLY A 1 70 ? -2.122 -9.629 -1.962 1.00 90.31 70 GLY A CA 1
ATOM 572 C C . GLY A 1 70 ? -2.640 -8.256 -1.570 1.00 90.31 70 GLY A C 1
ATOM 573 O O . GLY A 1 70 ? -2.342 -7.239 -2.192 1.00 90.31 70 GLY A O 1
ATOM 574 N N . LYS A 1 71 ? -3.484 -8.235 -0.536 1.00 92.62 71 LYS A N 1
ATOM 575 C CA . LYS A 1 71 ? -4.081 -7.013 0.013 1.00 92.62 71 LYS A CA 1
ATOM 576 C C . LYS A 1 71 ? -3.398 -6.656 1.321 1.00 92.62 71 LYS A C 1
ATOM 578 O O . LYS A 1 71 ? -3.225 -7.520 2.170 1.00 92.62 71 LYS A O 1
ATOM 583 N N . LEU A 1 72 ? -3.133 -5.371 1.519 1.00 93.69 72 LEU A N 1
ATOM 584 C CA . LEU A 1 72 ? -2.743 -4.844 2.819 1.00 93.69 72 LEU A CA 1
ATOM 585 C C . LEU A 1 72 ? -4.012 -4.587 3.626 1.00 93.69 72 LEU A C 1
ATOM 587 O O . LEU A 1 72 ? -4.852 -3.762 3.245 1.00 93.69 72 LEU A O 1
ATOM 591 N N . LYS A 1 73 ? -4.175 -5.320 4.727 1.00 94.69 73 LYS A N 1
ATOM 592 C CA . LYS A 1 73 ? -5.299 -5.163 5.651 1.00 94.69 73 LYS A CA 1
ATOM 593 C C . LYS A 1 73 ? -4.835 -4.445 6.909 1.00 94.69 73 LYS A C 1
ATOM 595 O O . LYS A 1 73 ? -3.763 -4.712 7.436 1.00 94.69 73 LYS A O 1
ATOM 600 N N . CYS A 1 74 ? -5.664 -3.536 7.411 1.00 94.69 74 CYS A N 1
ATOM 601 C CA . CYS A 1 74 ? -5.436 -2.928 8.713 1.00 94.69 74 CYS A CA 1
ATOM 602 C C . CYS A 1 74 ? -5.448 -4.020 9.794 1.00 94.69 74 CYS A C 1
ATOM 604 O O . CYS A 1 74 ? -6.457 -4.706 9.943 1.00 94.69 74 CYS A O 1
ATOM 606 N N . ARG A 1 75 ? -4.372 -4.135 10.581 1.00 92.06 75 ARG A N 1
ATOM 607 C CA . ARG A 1 75 ? -4.247 -5.150 11.645 1.00 92.06 75 ARG A CA 1
ATOM 608 C C . ARG A 1 75 ? -5.290 -5.021 12.765 1.00 92.06 75 ARG A C 1
ATOM 610 O O . ARG A 1 75 ? -5.526 -5.984 13.475 1.00 92.06 75 ARG A O 1
ATOM 617 N N . ASN A 1 76 ? -5.935 -3.858 12.898 1.00 95.94 76 ASN A N 1
ATOM 618 C CA . ASN A 1 76 ? -6.959 -3.618 13.919 1.00 95.94 76 ASN A CA 1
ATOM 619 C C . ASN A 1 76 ? -8.387 -3.959 13.455 1.00 95.94 76 ASN A C 1
ATOM 621 O O . ASN A 1 76 ? -9.152 -4.559 14.195 1.00 95.94 76 ASN A O 1
ATOM 625 N N . CYS A 1 77 ? -8.770 -3.578 12.231 1.00 96.38 77 CYS A N 1
ATOM 626 C CA . CYS A 1 77 ? -10.162 -3.714 11.763 1.00 96.38 77 CYS A CA 1
ATOM 627 C C . CYS A 1 77 ? -10.324 -4.553 10.490 1.00 96.38 77 CYS A C 1
ATOM 629 O O . CYS A 1 77 ? -11.417 -4.633 9.937 1.00 96.38 77 CYS A O 1
ATOM 631 N N . SER A 1 78 ? -9.243 -5.142 9.975 1.00 95.12 78 SER A N 1
ATOM 632 C CA . SER A 1 78 ? -9.213 -5.948 8.746 1.00 95.12 78 SER A CA 1
ATOM 633 C C . SER A 1 78 ? -9.642 -5.234 7.453 1.00 95.12 78 SER A C 1
ATOM 635 O O . SER A 1 78 ? -9.633 -5.848 6.381 1.00 95.12 78 SER A O 1
ATOM 637 N N . SER A 1 79 ? -9.968 -3.935 7.495 1.00 96.50 79 SER A N 1
ATOM 638 C CA . SER A 1 79 ? -10.288 -3.158 6.294 1.00 96.50 79 SER A CA 1
ATOM 639 C C . SER A 1 79 ? -9.086 -3.100 5.353 1.00 96.50 79 SER A C 1
ATOM 641 O O . SER A 1 79 ? -7.955 -2.908 5.804 1.00 96.50 79 SER A O 1
ATOM 643 N N . THR A 1 80 ? -9.319 -3.199 4.045 1.00 96.38 80 THR A N 1
ATOM 644 C CA . THR A 1 80 ? -8.251 -3.048 3.046 1.00 96.38 80 THR A CA 1
ATOM 645 C C . THR A 1 80 ? -7.775 -1.597 2.986 1.00 96.38 80 THR A C 1
ATOM 647 O O . THR A 1 80 ? -8.583 -0.692 2.779 1.00 96.38 80 THR A O 1
ATOM 650 N N . VAL A 1 81 ? -6.467 -1.396 3.145 1.00 95.44 81 VAL A N 1
ATOM 651 C CA . VAL A 1 81 ? -5.795 -0.085 3.101 1.00 95.44 81 VAL A CA 1
ATOM 652 C C . VAL A 1 81 ? -4.850 0.054 1.907 1.00 95.44 81 VAL A C 1
ATOM 654 O O . VAL A 1 81 ? -4.420 1.158 1.597 1.00 95.44 81 VAL A O 1
ATOM 657 N N . GLY A 1 82 ? -4.550 -1.043 1.211 1.00 94.06 82 GLY A N 1
ATOM 658 C CA . GLY A 1 82 ? -3.610 -1.076 0.096 1.00 94.06 82 GLY A CA 1
ATOM 659 C C . GLY A 1 82 ? -3.515 -2.458 -0.539 1.00 94.06 82 GLY A C 1
ATOM 660 O O . GLY A 1 82 ? -4.278 -3.367 -0.194 1.00 94.06 82 GLY A O 1
ATOM 661 N N . SER A 1 83 ? -2.562 -2.633 -1.446 1.00 92.31 83 SER A N 1
ATOM 662 C CA . SER A 1 83 ? -2.246 -3.937 -2.029 1.00 92.31 83 SER A CA 1
ATOM 663 C C . SER A 1 83 ? -0.810 -3.998 -2.539 1.00 92.31 83 SER A C 1
ATOM 665 O O . SER A 1 83 ? -0.132 -2.974 -2.643 1.00 92.31 83 SER A O 1
ATOM 667 N N . TYR A 1 84 ? -0.356 -5.215 -2.825 1.00 91.00 84 TYR A N 1
ATOM 668 C CA . TYR A 1 84 ? 0.937 -5.473 -3.437 1.00 91.00 84 TYR A CA 1
ATOM 669 C C . TYR A 1 84 ? 0.823 -6.480 -4.583 1.00 91.00 84 TYR A C 1
ATOM 671 O O . TYR A 1 84 ? -0.029 -7.375 -4.556 1.00 91.00 84 TYR A O 1
ATOM 679 N N . ASN A 1 85 ? 1.679 -6.335 -5.593 1.00 88.88 85 ASN A N 1
ATOM 680 C CA . ASN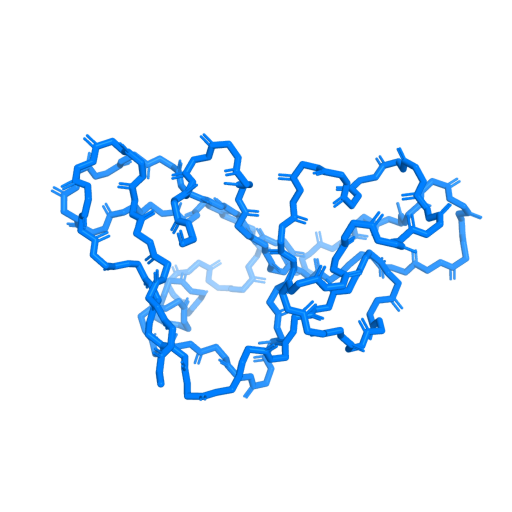 A 1 85 ? 1.787 -7.268 -6.709 1.00 88.88 85 ASN A CA 1
ATOM 681 C C . ASN A 1 85 ? 3.206 -7.279 -7.298 1.00 88.88 85 ASN A C 1
ATOM 683 O O . ASN A 1 85 ? 3.555 -6.387 -8.070 1.00 88.88 85 ASN A O 1
ATOM 687 N N . PHE A 1 86 ? 3.986 -8.310 -6.976 1.00 82.88 86 PHE A N 1
ATOM 688 C CA . PHE A 1 86 ? 5.346 -8.492 -7.496 1.00 82.88 86 PHE A CA 1
ATOM 689 C C . PHE A 1 86 ? 5.371 -9.401 -8.739 1.00 82.88 86 PHE A C 1
ATOM 691 O O . PHE A 1 86 ? 6.257 -9.284 -9.587 1.00 82.88 86 PHE A O 1
ATOM 698 N N . HIS A 1 87 ? 4.365 -10.267 -8.913 1.00 76.81 87 HIS A N 1
ATOM 699 C CA . HIS A 1 87 ? 4.234 -11.126 -10.091 1.00 76.81 87 HIS A CA 1
ATOM 700 C C . HIS A 1 87 ? 3.487 -10.419 -11.230 1.00 76.81 87 HIS A C 1
ATOM 702 O O . HIS A 1 87 ? 2.259 -10.363 -11.285 1.00 76.81 87 HIS A O 1
ATOM 708 N N . GLY A 1 88 ? 4.258 -9.902 -12.190 1.00 66.62 88 GLY A N 1
ATOM 709 C CA . GLY A 1 88 ? 3.706 -9.285 -13.398 1.00 66.62 88 GLY A CA 1
ATOM 710 C C . GLY A 1 88 ? 3.180 -7.869 -13.169 1.00 66.62 88 GLY A C 1
ATOM 711 O O . GLY A 1 88 ? 2.150 -7.514 -13.739 1.00 66.62 88 GLY A O 1
ATOM 712 N N . GLY A 1 89 ? 3.877 -7.083 -12.335 1.00 65.94 89 GLY A N 1
ATOM 713 C CA . GLY A 1 89 ? 3.542 -5.692 -12.012 1.00 65.94 89 GLY A CA 1
ATOM 714 C C . GLY A 1 89 ? 3.022 -4.890 -13.213 1.00 65.94 89 GLY A C 1
ATOM 715 O O . GLY A 1 89 ? 3.520 -5.013 -14.337 1.00 65.94 89 GLY A O 1
ATOM 716 N N . GLY A 1 90 ? 1.986 -4.084 -12.972 1.00 73.88 90 GLY A N 1
ATOM 717 C CA . GLY A 1 90 ? 1.309 -3.327 -14.022 1.00 73.88 90 GLY A CA 1
ATOM 718 C C . GLY A 1 90 ? 2.232 -2.299 -14.683 1.00 73.88 90 GLY A C 1
ATOM 719 O O . GLY A 1 90 ? 3.088 -1.699 -14.033 1.00 73.88 90 GLY A O 1
ATOM 720 N N . LYS A 1 91 ? 2.053 -2.063 -15.985 1.00 78.25 91 LYS A N 1
ATOM 721 C CA . LYS A 1 91 ? 2.661 -0.909 -16.670 1.00 78.25 91 LYS A CA 1
ATOM 722 C C . LYS A 1 91 ? 1.812 0.340 -16.386 1.00 78.25 91 LYS A C 1
ATOM 724 O O . LYS A 1 91 ? 0.586 0.223 -16.400 1.00 78.25 91 LYS A O 1
ATOM 729 N N . CYS A 1 92 ? 2.411 1.525 -16.161 1.00 79.25 92 CYS A N 1
ATOM 730 C CA . CYS A 1 92 ? 1.620 2.776 -16.196 1.00 79.25 92 CYS A CA 1
ATOM 731 C C . CYS A 1 92 ? 0.981 2.842 -17.584 1.00 79.25 92 CYS A C 1
ATOM 733 O O . CYS A 1 92 ? 1.565 2.361 -18.560 1.00 79.25 92 CYS A O 1
ATOM 735 N N . ALA A 1 93 ? -0.192 3.461 -17.712 1.00 76.38 93 ALA A N 1
ATOM 736 C CA . ALA A 1 93 ? -0.844 3.527 -19.019 1.00 76.38 93 ALA A CA 1
ATOM 737 C C . ALA A 1 93 ? -0.040 4.343 -20.052 1.00 76.38 93 ALA A C 1
ATOM 739 O O . ALA A 1 93 ? -0.343 4.286 -21.236 1.00 76.38 93 ALA A O 1
ATOM 740 N N . CYS A 1 94 ? 1.008 5.066 -19.630 1.00 78.38 94 CYS A N 1
ATOM 741 C CA . CYS A 1 94 ? 1.986 5.659 -20.544 1.00 78.38 94 CYS A CA 1
ATOM 742 C C . CYS A 1 94 ? 2.834 4.612 -21.296 1.00 78.38 94 CYS A C 1
ATOM 744 O O . CYS A 1 94 ? 3.549 4.966 -22.225 1.00 78.38 94 CYS A O 1
ATOM 746 N N . GLY A 1 95 ? 2.811 3.342 -20.879 1.00 78.19 95 GLY A N 1
ATOM 747 C CA . GLY A 1 95 ? 3.548 2.233 -21.487 1.00 78.19 95 GLY A CA 1
ATOM 748 C C . GLY A 1 95 ? 5.052 2.206 -21.192 1.00 78.19 95 GLY A C 1
ATOM 749 O O . GLY A 1 95 ? 5.685 1.179 -21.429 1.00 78.19 95 GLY A O 1
ATOM 750 N N . MET A 1 96 ? 5.615 3.291 -20.651 1.00 80.81 96 MET A N 1
ATOM 751 C CA . MET A 1 96 ? 7.062 3.466 -20.463 1.00 80.81 96 MET A CA 1
ATOM 752 C C . MET A 1 96 ? 7.586 2.927 -19.129 1.00 80.81 96 MET A C 1
ATOM 754 O O . MET A 1 96 ? 8.715 2.450 -19.061 1.00 80.81 96 MET A O 1
ATOM 758 N N . PHE A 1 97 ? 6.777 2.988 -18.070 1.00 81.88 97 PHE A N 1
ATOM 759 C CA . PHE A 1 97 ? 7.211 2.658 -16.711 1.00 81.88 97 PHE A CA 1
ATOM 760 C C . PHE A 1 97 ? 6.419 1.487 -16.138 1.00 81.88 97 PHE A C 1
ATOM 762 O O . PHE A 1 97 ? 5.230 1.321 -16.429 1.00 81.88 97 PHE A O 1
ATOM 769 N N . ARG A 1 98 ? 7.073 0.696 -15.285 1.00 82.56 98 ARG A N 1
ATOM 770 C CA . ARG A 1 98 ? 6.380 -0.226 -14.381 1.00 82.56 98 ARG A CA 1
ATOM 771 C C . ARG A 1 98 ? 5.955 0.524 -13.129 1.00 82.56 98 ARG A C 1
ATOM 773 O O . ARG A 1 98 ? 6.688 1.373 -12.628 1.00 82.56 98 ARG A O 1
ATOM 780 N N . ILE A 1 99 ? 4.767 0.190 -12.658 1.00 85.00 99 ILE A N 1
ATOM 781 C CA . ILE A 1 99 ? 4.201 0.731 -11.432 1.00 85.00 99 ILE A CA 1
ATOM 782 C C . ILE A 1 99 ? 4.891 0.040 -10.248 1.00 85.00 99 ILE A C 1
ATOM 784 O O . ILE A 1 99 ? 5.087 -1.177 -10.324 1.00 85.00 99 ILE A O 1
ATOM 788 N N . PRO A 1 100 ? 5.238 0.770 -9.171 1.00 87.69 100 PRO A N 1
ATOM 789 C CA . PRO A 1 100 ? 5.781 0.152 -7.966 1.00 87.69 100 PRO A CA 1
ATOM 790 C C . PRO A 1 100 ? 4.849 -0.930 -7.416 1.00 87.69 100 PRO A C 1
ATOM 792 O O . PRO A 1 100 ? 3.620 -0.804 -7.477 1.00 87.69 100 PRO A O 1
ATOM 795 N N . SER A 1 101 ? 5.429 -1.988 -6.856 1.00 88.56 101 SER A N 1
ATOM 796 C CA . SER A 1 101 ? 4.673 -3.195 -6.523 1.00 88.56 101 SER A CA 1
ATOM 797 C C . SER A 1 101 ? 3.751 -2.981 -5.333 1.00 88.56 101 SER A C 1
ATOM 799 O O . SER A 1 101 ? 2.742 -3.669 -5.233 1.00 88.56 101 SER A O 1
ATOM 801 N N . VAL A 1 102 ? 4.066 -2.027 -4.451 1.00 90.06 102 VAL A N 1
ATOM 802 C CA . VAL A 1 102 ? 3.398 -1.819 -3.162 1.00 90.06 102 VAL A CA 1
ATOM 803 C C . VAL A 1 102 ? 2.762 -0.437 -3.100 1.00 90.06 102 VAL A C 1
ATOM 805 O O . VAL A 1 102 ? 3.416 0.579 -3.342 1.00 90.06 102 VAL A O 1
ATOM 808 N N . HIS A 1 103 ? 1.482 -0.379 -2.732 1.00 90.56 103 HIS A N 1
ATOM 809 C CA . HIS A 1 103 ? 0.785 0.891 -2.554 1.00 90.56 103 HIS A CA 1
ATOM 810 C C . HIS A 1 103 ? -0.294 0.856 -1.476 1.00 90.56 103 HIS A C 1
ATOM 812 O O . HIS A 1 103 ? -0.903 -0.177 -1.187 1.00 90.56 103 HIS A O 1
ATOM 818 N N . LEU A 1 104 ? -0.586 2.039 -0.940 1.00 91.12 104 LEU A N 1
ATOM 819 C CA . LEU A 1 104 ? -1.766 2.326 -0.137 1.00 91.12 104 LEU A CA 1
ATOM 820 C C . LEU A 1 104 ? -2.812 3.066 -0.971 1.00 91.12 104 LEU A C 1
ATOM 822 O O . LEU A 1 104 ? -2.482 3.871 -1.837 1.00 91.12 104 LEU A O 1
ATOM 826 N N . ILE A 1 105 ? -4.085 2.824 -0.685 1.00 91.88 105 ILE A N 1
ATOM 827 C CA . ILE A 1 105 ? -5.201 3.497 -1.350 1.00 91.88 105 ILE A CA 1
ATOM 828 C C . ILE A 1 105 ? -5.487 4.787 -0.582 1.00 91.88 105 ILE A C 1
ATOM 830 O O . ILE A 1 105 ? -5.922 4.732 0.570 1.00 91.88 105 ILE A O 1
ATOM 834 N N . LYS A 1 106 ? -5.308 5.950 -1.219 1.00 88.25 106 LYS A N 1
ATOM 835 C CA . LYS A 1 106 ? -5.473 7.274 -0.590 1.00 88.25 106 LYS A CA 1
ATOM 836 C C . LYS A 1 106 ? -6.848 7.451 0.044 1.00 88.25 106 LYS A C 1
ATOM 838 O O . LYS A 1 106 ? -6.965 8.017 1.120 1.00 88.25 106 LYS A O 1
ATOM 843 N N . SER A 1 107 ? -7.902 6.922 -0.578 1.00 90.88 107 SER A N 1
ATOM 844 C CA . SER A 1 107 ? -9.264 7.014 -0.036 1.00 90.88 107 SER A CA 1
ATOM 845 C C . SER A 1 107 ? -9.508 6.151 1.212 1.00 90.88 107 SER A C 1
ATOM 847 O O . SER A 1 107 ? -10.545 6.318 1.857 1.00 90.88 107 SER A O 1
ATOM 849 N N . LYS A 1 108 ? -8.584 5.242 1.557 1.00 94.88 108 LYS A N 1
ATOM 850 C CA . LYS A 1 108 ? -8.650 4.320 2.707 1.00 94.88 108 LYS A CA 1
ATOM 851 C C . LYS A 1 108 ? -7.668 4.666 3.827 1.00 94.88 108 LYS A C 1
ATOM 853 O O . LYS A 1 108 ? -7.692 4.002 4.866 1.00 94.88 108 LYS A O 1
ATOM 858 N N . ILE A 1 109 ? -6.852 5.697 3.637 1.00 91.69 109 ILE A N 1
ATOM 859 C CA . ILE A 1 109 ? -5.901 6.191 4.628 1.00 91.69 109 ILE A CA 1
ATOM 860 C C . ILE A 1 109 ? -6.172 7.663 4.936 1.00 91.69 109 ILE A C 1
ATOM 862 O O . ILE A 1 109 ? -6.650 8.404 4.081 1.00 91.69 109 ILE A O 1
ATOM 866 N N . ASP A 1 110 ? -5.858 8.074 6.155 1.00 90.31 110 ASP A N 1
ATOM 867 C CA . ASP A 1 110 ? -5.718 9.476 6.519 1.00 90.31 110 ASP A CA 1
ATOM 868 C C . ASP A 1 110 ? -4.233 9.797 6.656 1.00 90.31 110 ASP A C 1
ATOM 870 O O . ASP A 1 110 ? -3.461 8.986 7.177 1.00 90.31 110 ASP A O 1
ATOM 874 N N . ILE A 1 111 ? -3.875 10.967 6.138 1.00 81.69 111 ILE A N 1
ATOM 875 C CA . ILE A 1 111 ? -2.551 11.587 6.210 1.00 81.69 111 ILE A CA 1
ATOM 876 C C . ILE A 1 111 ? -2.533 12.546 7.394 1.00 81.69 111 ILE A C 1
ATOM 878 O O . ILE A 1 111 ? -3.550 13.260 7.559 1.00 81.69 111 ILE A O 1
#

Radius of gyration: 13.25 Å; Cα contacts (8 Å, |Δi|>4): 217; chains: 1; bounding box: 26×33×35 Å

Nearest PDB structures (foldseek):
  6s05-assembly1_s  TM=6.065E-01  e=1.750E-05  Saccharomyces cerevisiae
  8k2d-assembly1_Lp  TM=2.393E-01  e=3.742E+00  Saccharomyces cerevisiae
  7z34-assembly1_p  TM=2.361E-01  e=4.229E+00  Saccharomyces cerevisiae S288C
  3juw-assembly1_B  TM=2.839E-01  e=5.079E+00  Bordetella pertussis
  8cre-assembly2_CK  TM=2.630E-01  e=5.738E+00  Candida albicans

pLDDT: mean 81.7, std 11.35, range [55.09, 97.12]

InterPro domains:
  IPR033263 E3 ubiquitin-protein ligase RNF180 [PTHR46717] (4-110)

Mean predicted aligned error: 6.09 Å